Protein AF-A0A957BY02-F1 (afdb_monomer)

Solvent-accessible surface area (backbone atoms only — not comparable to full-atom values): 9767 Å² total; per-residue (Å²): 104,48,71,64,72,38,68,76,85,33,15,34,70,67,39,46,47,50,59,47,59,76,43,37,73,63,95,54,80,87,60,85,78,64,90,61,62,64,43,101,84,69,44,73,73,60,56,90,62,51,68,59,55,50,50,54,48,52,51,52,46,51,54,50,50,50,32,62,75,40,61,92,41,90,90,42,70,83,72,94,40,47,28,40,46,61,30,82,45,76,39,42,69,41,96,94,41,68,45,50,56,79,38,72,48,72,41,75,70,64,52,48,62,80,35,94,78,56,3,55,67,56,50,49,50,58,68,67,53,67,69,75,83,77,46,73,66,58,54,27,59,76,70,71,54,79,85,81,74,81,78,80,84,82,76,80,133

Foldseek 3Di:
DDFDADFPVWAHPQLVCCLQVVQKDDPCPVPDQCPFDLPPVRDGPHDPCVVVVVVVRVVVNVLVVVCVVCVVDPPHDDDPAGDKDAAQDWIGRHVVDTDHHRDIDHDHGGYDLPDPPRHPVVVVVVVVPPPPPCDPVNVCVVVVHDDDDPDPPPDDD

pLDDT: mean 78.94, std 14.86, range [38.44, 96.06]

Mean predicted aligned error: 13.27 Å

Radius of gyration: 25.08 Å; Cα contacts (8 Å, |Δi|>4): 167; chains: 1; bounding box: 52×39×89 Å

Sequence (157 aa):
DVCIIQPYLGPCYACWAAELREGLVDPRADVELDYGMIGADGTLEAEPGLWLDVVRVAAAQADIALSYLLRATDARKPLPGNTIILANNVLEIAEGHHLLPFSAEWVQIERDPHCLVCGDAVRADRLQEKQPELSLDDLMHEAGISLETPEEEEQSS

Secondary structure (DSSP, 8-state):
-EE---BTTB--HHHHHHHHHHH---TTTT----S--B-TTS-B-PPTTHHHHHHHHHHHHHHHHHHHHTTTSTTSPPPSSSEEEE-SS-EEEETTEEEPTT-EEEE-PPPPTT-TTTSHHHHHHHHHS------HHHHHHHTT----PPP------

Structure (mmCIF, N/CA/C/O backbone):
data_AF-A0A957BY02-F1
#
_entry.id   AF-A0A957BY02-F1
#
loop_
_atom_site.group_PDB
_atom_site.id
_atom_site.type_symbol
_atom_site.label_atom_id
_atom_site.label_alt_id
_atom_site.label_comp_id
_atom_site.label_asym_id
_atom_site.label_entity_id
_atom_site.label_seq_id
_atom_site.pdbx_PDB_ins_code
_atom_site.Cartn_x
_atom_site.Cartn_y
_atom_site.Cartn_z
_atom_site.occupancy
_atom_site.B_iso_or_equiv
_atom_site.auth_seq_id
_atom_site.auth_comp_id
_atom_site.auth_asym_id
_atom_site.auth_atom_id
_atom_site.pdbx_PDB_model_num
ATOM 1 N N . ASP A 1 1 ? 4.429 -2.870 -4.708 1.00 87.25 1 ASP A N 1
ATOM 2 C CA . ASP A 1 1 ? 3.159 -2.215 -4.307 1.00 87.25 1 ASP A CA 1
ATOM 3 C C . ASP A 1 1 ? 3.186 -1.904 -2.813 1.00 87.25 1 ASP A C 1
ATOM 5 O O . ASP A 1 1 ? 4.054 -2.397 -2.100 1.00 87.25 1 ASP A O 1
ATOM 9 N N . VAL A 1 2 ? 2.310 -1.010 -2.348 1.00 92.50 2 VAL A N 1
ATOM 10 C CA . VAL A 1 2 ? 2.158 -0.675 -0.922 1.00 92.50 2 VAL A CA 1
ATOM 11 C C . VAL A 1 2 ? 0.677 -0.527 -0.603 1.00 92.50 2 VAL A C 1
ATOM 13 O O . VAL A 1 2 ? -0.021 0.210 -1.294 1.00 92.50 2 VAL A O 1
ATOM 16 N N . CYS A 1 3 ? 0.203 -1.194 0.448 1.00 92.88 3 CYS A N 1
ATOM 17 C CA . CYS A 1 3 ? -1.203 -1.197 0.838 1.00 92.88 3 CYS A CA 1
ATOM 18 C C . CYS A 1 3 ? -1.399 -0.900 2.329 1.00 92.88 3 CYS A C 1
ATOM 20 O O . CYS A 1 3 ? -0.555 -1.209 3.173 1.00 92.88 3 CYS A O 1
ATOM 22 N N . ILE A 1 4 ? -2.539 -0.292 2.653 1.00 93.50 4 ILE A N 1
ATOM 23 C CA . ILE A 1 4 ? -3.024 -0.108 4.018 1.00 93.50 4 ILE A CA 1
ATOM 24 C C . ILE A 1 4 ? -3.972 -1.260 4.333 1.00 93.50 4 ILE A C 1
ATOM 26 O O . ILE A 1 4 ? -5.054 -1.366 3.757 1.00 93.50 4 ILE A O 1
ATOM 30 N N . ILE A 1 5 ? -3.580 -2.096 5.292 1.00 93.00 5 ILE A N 1
ATOM 31 C CA . ILE A 1 5 ? -4.386 -3.221 5.762 1.00 93.00 5 ILE A CA 1
ATOM 32 C C . ILE A 1 5 ? -5.073 -2.840 7.072 1.00 93.00 5 ILE A C 1
ATOM 34 O O . ILE A 1 5 ? -4.427 -2.651 8.102 1.00 93.00 5 ILE A O 1
ATOM 38 N N . GLN A 1 6 ? -6.400 -2.749 7.034 1.00 86.44 6 GLN A N 1
ATOM 39 C CA . GLN A 1 6 ? -7.241 -2.491 8.202 1.00 86.44 6 GLN A CA 1
ATOM 40 C C . GLN A 1 6 ? -8.316 -3.573 8.279 1.00 86.44 6 GLN A C 1
ATOM 42 O O . GLN A 1 6 ? -9.401 -3.387 7.732 1.00 86.44 6 GLN A O 1
ATOM 47 N N . PRO A 1 7 ? -8.055 -4.713 8.939 1.00 80.69 7 PRO A N 1
ATOM 48 C CA . PRO A 1 7 ? -9.044 -5.776 9.039 1.00 80.69 7 PRO A CA 1
ATOM 49 C C . PRO A 1 7 ? -10.390 -5.241 9.550 1.00 80.69 7 PRO A C 1
ATOM 51 O O . PRO A 1 7 ? -10.435 -4.394 10.444 1.00 80.69 7 PRO A O 1
ATOM 54 N N . TYR A 1 8 ? -11.481 -5.734 8.963 1.00 81.69 8 TYR A N 1
ATOM 55 C CA . TYR A 1 8 ? -12.877 -5.351 9.230 1.00 81.69 8 TYR A CA 1
ATOM 56 C C . TYR A 1 8 ? -13.300 -3.951 8.758 1.00 81.69 8 TYR A C 1
ATOM 58 O O . TYR A 1 8 ? -14.431 -3.820 8.292 1.00 81.69 8 TYR A O 1
ATOM 66 N N . LEU A 1 9 ? -12.435 -2.934 8.846 1.00 85.00 9 LEU A N 1
ATOM 67 C CA . LEU A 1 9 ? -12.695 -1.574 8.338 1.00 85.00 9 LEU A CA 1
ATOM 68 C C . LEU A 1 9 ? -12.331 -1.406 6.851 1.00 85.00 9 LEU A C 1
ATOM 70 O O . LEU A 1 9 ? -12.793 -0.470 6.209 1.00 85.00 9 LEU A O 1
ATOM 74 N N . GLY A 1 10 ? -11.526 -2.321 6.317 1.00 88.06 10 GLY A N 1
ATOM 75 C CA . GLY A 1 10 ? -11.059 -2.402 4.939 1.00 88.06 10 GLY A CA 1
ATOM 76 C C . GLY A 1 10 ? -10.560 -3.822 4.623 1.00 88.06 10 GLY A C 1
ATOM 77 O O . GLY A 1 10 ? -10.835 -4.758 5.392 1.00 88.06 10 GLY A O 1
ATOM 78 N N . PRO A 1 11 ? -9.855 -4.026 3.497 1.00 93.06 11 PRO A N 1
ATOM 79 C CA . PRO A 1 11 ? -9.372 -5.345 3.113 1.00 93.06 11 PRO A CA 1
ATOM 80 C C . PRO A 1 11 ? -8.342 -5.861 4.121 1.00 93.06 11 PRO A C 1
ATOM 82 O O . PRO A 1 11 ? -7.510 -5.115 4.647 1.00 93.06 11 PRO A O 1
ATOM 85 N N . CYS A 1 12 ? -8.378 -7.169 4.379 1.00 93.38 12 CYS A N 1
ATOM 86 C CA . CYS A 1 12 ? -7.213 -7.853 4.930 1.00 93.38 12 CYS A CA 1
ATOM 87 C C . CYS A 1 12 ? -6.234 -8.205 3.799 1.00 93.38 12 CYS A C 1
ATOM 89 O O . CYS A 1 12 ? -6.568 -8.071 2.621 1.00 93.38 12 CYS A O 1
ATOM 91 N N . TYR A 1 13 ? -5.049 -8.716 4.147 1.00 91.56 13 TYR A N 1
ATOM 92 C CA . TYR A 1 13 ? -4.082 -9.174 3.145 1.00 91.56 13 TYR A CA 1
ATOM 93 C C . TYR A 1 13 ? -4.678 -10.213 2.180 1.00 91.56 13 TYR A C 1
ATOM 95 O O . TYR A 1 13 ? -4.366 -10.177 1.000 1.00 91.56 13 TYR A O 1
ATOM 103 N N . ALA A 1 14 ? -5.566 -11.100 2.646 1.00 91.31 14 ALA A N 1
ATOM 104 C CA . ALA A 1 14 ? -6.193 -12.098 1.780 1.00 91.31 14 ALA A CA 1
ATOM 105 C C . ALA A 1 14 ? -7.167 -11.477 0.763 1.00 91.31 14 ALA A C 1
ATOM 107 O O . ALA A 1 14 ? -7.124 -11.860 -0.399 1.00 91.31 14 ALA A O 1
ATOM 108 N N . CYS A 1 15 ? -7.989 -10.495 1.161 1.00 91.88 15 CYS A N 1
ATOM 109 C CA . CYS A 1 15 ? -8.844 -9.762 0.213 1.00 91.88 15 CYS A CA 1
ATOM 110 C C . CYS A 1 15 ? -7.992 -9.021 -0.819 1.00 91.88 15 CYS A C 1
ATOM 112 O O . CYS A 1 15 ? -8.256 -9.083 -2.010 1.00 91.88 15 CYS A O 1
ATOM 114 N N . TRP A 1 16 ? -6.937 -8.356 -0.342 1.00 91.81 16 TRP A N 1
ATOM 115 C CA . TRP A 1 16 ? -6.001 -7.639 -1.194 1.00 91.81 16 TRP A CA 1
ATOM 116 C C . TRP A 1 16 ? -5.301 -8.557 -2.200 1.00 91.81 16 TRP A C 1
ATOM 118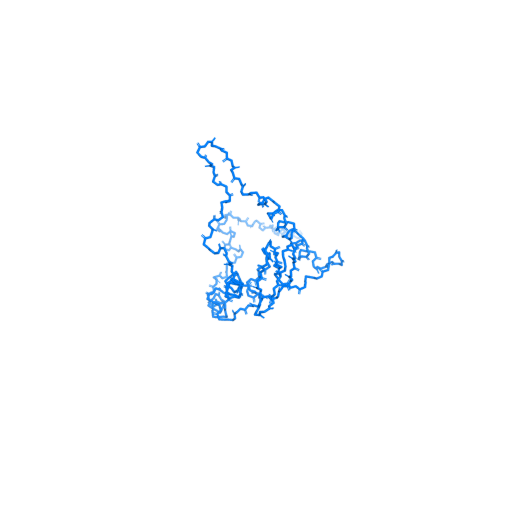 O O . TRP A 1 16 ? -5.230 -8.246 -3.386 1.00 91.81 16 TRP A O 1
ATOM 128 N N . ALA A 1 17 ? -4.817 -9.706 -1.731 1.00 87.75 17 ALA A N 1
ATOM 129 C CA . ALA A 1 17 ? -4.116 -10.669 -2.561 1.00 87.75 17 ALA A CA 1
ATOM 130 C C . ALA A 1 17 ? -5.051 -11.339 -3.569 1.00 87.75 17 ALA A C 1
ATOM 132 O O . ALA A 1 17 ? -4.598 -11.605 -4.672 1.00 87.75 17 ALA A O 1
ATOM 133 N N . ALA A 1 18 ? -6.310 -11.612 -3.215 1.00 86.69 18 ALA A N 1
ATOM 134 C CA . ALA A 1 18 ? -7.288 -12.161 -4.152 1.00 86.69 18 ALA A CA 1
ATOM 135 C C . ALA A 1 18 ? -7.544 -11.181 -5.305 1.00 86.69 18 ALA A C 1
ATOM 137 O O . ALA A 1 18 ? -7.318 -11.534 -6.455 1.00 86.69 18 ALA A O 1
ATOM 138 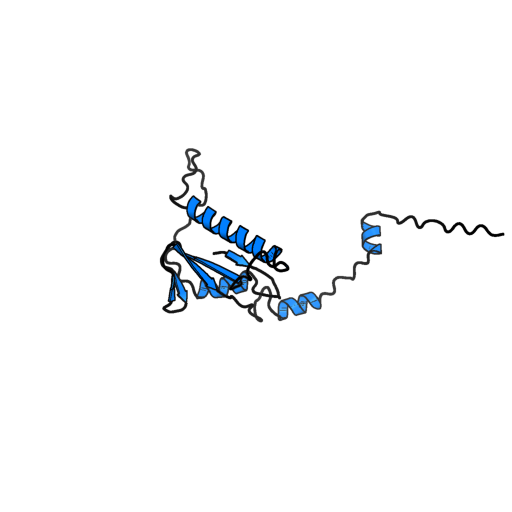N N . GLU A 1 19 ? -7.875 -9.925 -4.990 1.00 84.50 19 GLU A N 1
ATOM 139 C CA . GLU A 1 19 ? -8.173 -8.903 -6.001 1.00 84.50 19 GLU A CA 1
ATOM 140 C C . GLU A 1 19 ? -6.983 -8.663 -6.944 1.00 84.50 19 GLU A C 1
ATOM 142 O O . GLU A 1 19 ? -7.126 -8.638 -8.165 1.00 84.50 19 GLU A O 1
ATOM 147 N N . LEU A 1 20 ? -5.775 -8.526 -6.384 1.00 78.38 20 LEU A N 1
ATOM 148 C CA . LEU A 1 20 ? -4.596 -8.239 -7.191 1.00 78.38 20 LEU A CA 1
ATOM 149 C C . LEU A 1 20 ? -3.998 -9.475 -7.862 1.00 78.38 20 LEU A C 1
ATOM 151 O O . LEU A 1 20 ? -3.563 -9.356 -8.992 1.00 78.38 20 LEU A O 1
ATOM 155 N N . ARG A 1 21 ? -3.953 -10.661 -7.247 1.00 68.38 21 ARG A N 1
ATOM 156 C CA . ARG A 1 21 ? -3.357 -11.843 -7.910 1.00 68.38 21 ARG A CA 1
ATOM 157 C C . ARG A 1 21 ? -4.270 -12.460 -8.961 1.00 68.38 21 ARG A C 1
ATOM 159 O O . ARG A 1 21 ? -3.760 -13.100 -9.873 1.00 68.38 21 ARG A O 1
ATOM 166 N N . GLU A 1 22 ? -5.584 -12.294 -8.839 1.00 64.25 22 GLU A N 1
ATOM 167 C CA . GLU A 1 22 ? -6.522 -12.724 -9.881 1.00 64.25 22 GLU A CA 1
ATOM 168 C C . GLU A 1 22 ? -6.572 -11.718 -11.044 1.00 64.25 22 GLU A C 1
ATOM 170 O O . GLU A 1 22 ? -6.789 -12.127 -12.184 1.00 64.25 22 GLU A O 1
ATOM 175 N N . GLY A 1 23 ? -6.314 -10.427 -10.783 1.00 55.56 23 GLY A N 1
ATOM 176 C CA . GLY A 1 23 ? -6.298 -9.364 -11.797 1.00 55.56 23 GLY A CA 1
ATOM 177 C C . GLY A 1 23 ? -4.935 -9.066 -12.442 1.00 55.56 23 GLY A C 1
ATOM 178 O O . GLY A 1 23 ? -4.895 -8.579 -13.570 1.00 55.56 23 GLY A O 1
ATOM 179 N N . LEU A 1 24 ? -3.817 -9.351 -11.765 1.00 60.56 24 LEU A N 1
ATOM 180 C CA . LEU A 1 24 ? -2.458 -9.081 -12.246 1.00 60.56 24 LEU A CA 1
ATOM 181 C C . LEU A 1 24 ? -1.851 -10.319 -12.902 1.00 60.56 24 LEU A C 1
ATOM 183 O O . LEU A 1 24 ? -1.491 -11.286 -12.229 1.00 60.56 24 LEU A O 1
ATOM 187 N N . VAL A 1 25 ? -1.622 -10.253 -14.211 1.00 57.97 25 VAL A N 1
ATOM 188 C CA . VAL A 1 25 ? -0.746 -11.216 -14.884 1.00 57.97 25 VAL A CA 1
ATOM 189 C C . VAL A 1 25 ? 0.700 -10.772 -14.672 1.00 57.97 25 VAL A C 1
ATOM 191 O O . VAL A 1 25 ? 1.165 -9.843 -15.333 1.00 57.97 25 VAL A O 1
ATOM 194 N N . ASP A 1 26 ? 1.421 -11.420 -13.752 1.00 59.62 26 ASP A N 1
ATOM 195 C CA . ASP A 1 26 ? 2.872 -11.242 -13.634 1.00 59.62 26 ASP A CA 1
ATOM 196 C C . ASP A 1 26 ? 3.593 -12.125 -14.672 1.00 59.62 26 ASP A C 1
ATOM 198 O O . ASP A 1 26 ? 3.609 -13.353 -14.533 1.00 59.62 26 ASP A O 1
ATOM 202 N N . PRO A 1 27 ? 4.228 -11.545 -15.709 1.00 55.84 27 PRO A N 1
ATOM 203 C CA . PRO A 1 27 ? 4.970 -12.308 -16.710 1.00 55.84 27 PRO A CA 1
ATOM 204 C C . PRO A 1 27 ? 6.235 -12.992 -16.157 1.00 55.84 27 PRO A C 1
ATOM 206 O O . PRO A 1 27 ? 6.904 -13.706 -16.904 1.00 55.84 27 PRO A O 1
ATOM 209 N N . ARG A 1 28 ? 6.598 -12.768 -14.885 1.00 57.84 28 ARG A N 1
ATOM 210 C CA . ARG A 1 28 ? 7.761 -13.361 -14.207 1.00 57.84 28 ARG A CA 1
ATOM 211 C C . ARG A 1 28 ? 7.389 -14.264 -13.030 1.00 57.84 28 ARG A C 1
ATOM 213 O O . ARG A 1 28 ? 8.263 -14.542 -12.218 1.00 57.84 28 ARG A O 1
ATOM 220 N N . ALA A 1 29 ? 6.150 -14.755 -12.944 1.00 57.91 29 ALA A N 1
ATOM 221 C CA . ALA A 1 29 ? 5.711 -15.625 -11.843 1.00 57.91 29 ALA A CA 1
ATOM 222 C C . ALA A 1 29 ? 6.622 -16.855 -11.596 1.00 57.91 29 ALA A C 1
ATOM 224 O O . ALA A 1 29 ? 6.673 -17.355 -10.476 1.00 57.91 29 ALA A O 1
ATOM 225 N N . ASP A 1 30 ? 7.377 -17.294 -12.612 1.00 54.84 30 ASP A N 1
ATOM 226 C CA . ASP A 1 30 ? 8.321 -18.419 -12.539 1.00 54.84 30 ASP A CA 1
ATOM 227 C C . ASP A 1 30 ? 9.784 -18.019 -12.234 1.00 54.84 30 ASP A C 1
ATOM 229 O O . ASP A 1 30 ? 10.665 -18.879 -12.202 1.00 54.84 30 ASP A O 1
ATOM 233 N N . VAL A 1 31 ? 10.085 -16.729 -12.038 1.00 59.47 31 VAL A N 1
ATOM 234 C CA . VAL A 1 31 ? 11.443 -16.245 -11.736 1.00 59.47 31 VAL A CA 1
ATOM 235 C C . VAL A 1 31 ? 11.576 -16.024 -10.233 1.00 59.47 31 VAL A C 1
ATOM 237 O O . VAL A 1 31 ? 11.047 -15.060 -9.682 1.00 59.47 31 VAL A O 1
ATOM 240 N N . GLU A 1 32 ? 12.305 -16.914 -9.563 1.00 56.84 32 GLU A N 1
ATOM 241 C CA . GLU A 1 32 ? 12.660 -16.761 -8.153 1.00 56.84 32 GLU A CA 1
ATOM 242 C C . GLU A 1 32 ? 13.597 -15.553 -7.995 1.00 56.84 32 GLU A C 1
ATOM 244 O O . GLU A 1 32 ? 14.711 -15.537 -8.518 1.00 56.84 32 GLU A O 1
ATOM 249 N N . LEU A 1 33 ? 13.115 -14.498 -7.334 1.00 56.38 33 LEU A N 1
ATOM 250 C CA . LEU A 1 33 ? 13.906 -13.298 -7.073 1.00 56.38 33 LEU A CA 1
ATOM 251 C C . LEU A 1 33 ? 14.900 -13.582 -5.943 1.00 56.38 33 LEU A C 1
ATOM 253 O O . LEU A 1 33 ? 14.502 -13.918 -4.826 1.00 56.38 33 LEU A O 1
ATOM 257 N N . ASP A 1 34 ? 16.190 -13.418 -6.230 1.00 57.28 34 ASP A N 1
ATOM 258 C CA . ASP A 1 34 ? 17.250 -13.574 -5.240 1.00 57.28 34 ASP A CA 1
ATOM 259 C C . ASP A 1 34 ? 17.375 -12.305 -4.379 1.00 57.28 34 ASP A C 1
ATOM 261 O O . ASP A 1 34 ? 17.944 -11.286 -4.778 1.00 57.28 34 ASP A O 1
ATOM 265 N N . TYR A 1 35 ? 16.793 -12.358 -3.180 1.00 57.00 35 TYR A N 1
ATOM 266 C CA . TYR A 1 35 ? 16.797 -11.255 -2.215 1.00 57.00 35 TYR A CA 1
ATOM 267 C C . TYR A 1 35 ? 18.049 -11.209 -1.324 1.00 57.00 35 TYR A C 1
ATOM 269 O O . TYR A 1 35 ? 18.109 -10.372 -0.419 1.00 57.00 35 TYR A O 1
ATOM 277 N N . GLY A 1 36 ? 19.045 -12.072 -1.549 1.00 58.78 36 GLY A N 1
ATOM 278 C CA . GLY A 1 36 ? 20.286 -12.050 -0.776 1.00 58.78 36 GLY A CA 1
ATOM 279 C C . GLY A 1 36 ? 20.851 -13.419 -0.428 1.00 58.78 36 GLY A C 1
ATOM 280 O O . GLY A 1 36 ? 21.264 -13.635 0.714 1.00 58.78 36 GLY A O 1
ATOM 281 N N . MET A 1 37 ? 20.906 -14.343 -1.381 1.00 54.72 37 MET A N 1
ATOM 282 C CA . MET A 1 37 ? 21.766 -15.506 -1.242 1.00 54.72 37 MET A CA 1
ATOM 283 C C . MET A 1 37 ? 23.215 -15.027 -1.209 1.00 54.72 37 MET A C 1
ATOM 285 O O . MET A 1 37 ? 23.726 -14.385 -2.124 1.00 54.72 37 MET A O 1
ATOM 289 N N . ILE A 1 38 ? 23.886 -15.324 -0.100 1.00 60.22 38 ILE A N 1
ATOM 290 C CA . ILE A 1 38 ? 25.333 -15.195 -0.014 1.00 60.22 38 ILE A CA 1
ATOM 291 C C . ILE A 1 38 ? 25.901 -16.248 -0.967 1.00 60.22 38 ILE A C 1
ATOM 293 O O . ILE A 1 38 ? 25.701 -17.447 -0.752 1.00 60.22 38 ILE A O 1
ATOM 297 N N . GLY A 1 39 ? 26.583 -15.799 -2.020 1.00 65.25 39 GLY A N 1
ATOM 298 C CA . GLY A 1 39 ? 27.272 -16.676 -2.955 1.00 65.25 39 GLY A CA 1
ATOM 299 C C . GLY A 1 39 ? 28.274 -17.580 -2.231 1.00 65.25 39 GLY A C 1
ATOM 300 O O . GLY A 1 39 ? 28.678 -17.325 -1.094 1.00 65.25 39 GLY A O 1
ATOM 301 N N . ALA A 1 40 ? 28.722 -18.653 -2.885 1.00 69.19 40 ALA A N 1
ATOM 302 C CA . ALA A 1 40 ? 29.708 -19.576 -2.306 1.00 69.19 40 ALA A CA 1
ATOM 303 C C . ALA A 1 40 ? 31.040 -18.892 -1.909 1.00 69.19 40 ALA A C 1
ATOM 305 O O . ALA A 1 40 ? 31.834 -19.462 -1.162 1.00 69.19 40 ALA A O 1
ATOM 306 N N . ASP A 1 41 ? 31.278 -17.677 -2.402 1.00 74.06 41 ASP A N 1
ATOM 307 C CA . ASP A 1 41 ? 32.419 -16.811 -2.115 1.00 74.06 41 ASP A CA 1
ATOM 308 C C . ASP A 1 41 ? 32.166 -15.782 -0.993 1.00 74.06 41 ASP A C 1
ATOM 310 O O . ASP A 1 41 ? 33.058 -15.003 -0.656 1.00 74.06 41 ASP A O 1
ATOM 314 N N . GLY A 1 42 ? 30.978 -15.783 -0.384 1.00 63.34 42 GLY A N 1
ATOM 315 C CA . GLY A 1 42 ? 30.612 -14.846 0.673 1.00 63.34 42 GLY A CA 1
ATOM 316 C C . GLY A 1 42 ? 30.089 -13.497 0.172 1.00 63.34 42 GLY A C 1
ATOM 317 O O . GLY A 1 42 ? 29.866 -12.606 0.994 1.00 63.34 42 GLY A O 1
ATOM 318 N N . THR A 1 43 ? 29.912 -13.313 -1.140 1.00 60.62 43 THR A N 1
ATOM 319 C CA . THR A 1 43 ? 29.453 -12.042 -1.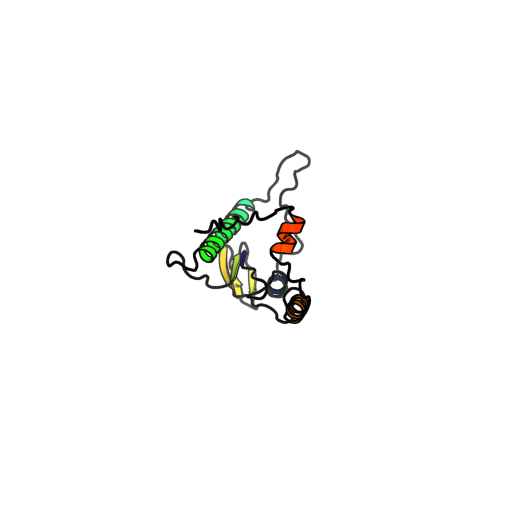711 1.00 60.62 43 THR A CA 1
ATOM 320 C C . THR A 1 43 ? 27.931 -12.000 -1.845 1.00 60.62 43 THR A C 1
ATOM 322 O O . THR A 1 43 ? 27.271 -13.007 -2.091 1.00 60.62 43 THR A O 1
ATOM 325 N N . LEU A 1 44 ? 27.359 -10.815 -1.619 1.00 58.41 44 LEU A N 1
ATOM 326 C CA . LEU A 1 44 ? 25.960 -10.522 -1.923 1.00 58.41 44 LEU A CA 1
ATOM 327 C C . LEU A 1 44 ? 25.881 -10.119 -3.398 1.00 58.41 44 LEU A C 1
ATOM 329 O O . LEU A 1 44 ? 26.137 -8.960 -3.731 1.00 58.41 44 LEU A O 1
ATOM 333 N N . GLU A 1 45 ? 25.535 -11.055 -4.277 1.00 58.38 45 GLU A N 1
ATOM 334 C CA . GLU A 1 45 ? 25.161 -10.736 -5.658 1.00 58.38 45 GLU A CA 1
ATOM 335 C C . GLU A 1 45 ? 23.691 -10.299 -5.686 1.00 58.38 45 GLU A C 1
ATOM 337 O O . GLU A 1 45 ? 22.794 -11.057 -6.032 1.00 58.38 45 GLU A O 1
ATOM 342 N N . ALA A 1 46 ? 23.413 -9.065 -5.260 1.00 60.75 46 ALA A N 1
ATOM 343 C CA . ALA A 1 46 ? 22.078 -8.501 -5.437 1.00 60.75 46 ALA A CA 1
ATOM 344 C C . ALA A 1 46 ? 21.818 -8.236 -6.930 1.00 60.75 46 ALA A C 1
ATOM 346 O O . ALA A 1 46 ? 22.647 -7.613 -7.600 1.00 60.75 46 ALA A O 1
ATOM 347 N N . GLU A 1 47 ? 20.647 -8.643 -7.426 1.00 63.12 47 GLU A N 1
ATOM 348 C CA . GLU A 1 47 ? 20.192 -8.342 -8.788 1.00 63.12 47 GLU A CA 1
ATOM 349 C C . GLU A 1 47 ? 20.327 -6.832 -9.101 1.00 63.12 47 GLU A C 1
ATOM 351 O O . GLU A 1 47 ? 19.871 -5.985 -8.313 1.00 63.12 47 GLU A O 1
ATOM 356 N N . PRO A 1 48 ? 20.956 -6.442 -10.231 1.00 64.75 48 PRO A N 1
ATOM 357 C CA . PRO A 1 48 ? 21.144 -5.040 -10.586 1.00 64.75 48 PRO A CA 1
ATOM 358 C C . PRO A 1 48 ? 19.818 -4.268 -10.609 1.00 64.75 48 PRO A C 1
ATOM 360 O O . PRO A 1 48 ? 18.908 -4.575 -11.372 1.00 64.75 48 PRO A O 1
ATOM 363 N N . GLY A 1 49 ? 19.721 -3.219 -9.788 1.00 70.44 49 GLY A N 1
ATOM 364 C CA . GLY A 1 49 ? 18.527 -2.369 -9.693 1.00 70.44 49 GLY A CA 1
ATOM 365 C C . GLY A 1 49 ? 17.581 -2.708 -8.538 1.00 70.44 49 GLY A C 1
ATOM 366 O O . GLY A 1 49 ? 16.774 -1.850 -8.180 1.00 70.44 49 GLY A O 1
ATOM 367 N N . LEU A 1 50 ? 17.752 -3.854 -7.864 1.00 75.44 50 LEU A N 1
ATOM 368 C CA . LEU A 1 50 ? 16.933 -4.246 -6.708 1.00 75.44 50 LEU A CA 1
ATOM 369 C C . LEU A 1 50 ? 16.926 -3.171 -5.610 1.00 75.44 50 LEU A C 1
ATOM 371 O O . LEU A 1 50 ? 15.881 -2.844 -5.054 1.00 75.44 50 LEU A O 1
ATOM 375 N N . TRP A 1 51 ? 18.081 -2.556 -5.336 1.00 81.00 51 TRP A N 1
ATOM 376 C CA . TRP A 1 51 ? 18.184 -1.458 -4.369 1.00 81.00 51 TRP A CA 1
ATOM 377 C C . TRP A 1 51 ? 17.275 -0.269 -4.713 1.00 81.00 51 TRP A C 1
ATOM 379 O O . TRP A 1 51 ? 16.649 0.307 -3.823 1.00 81.00 51 TRP A O 1
ATOM 389 N N . LEU A 1 52 ? 17.184 0.106 -5.993 1.00 84.38 52 LEU A N 1
ATOM 390 C CA . LEU A 1 52 ? 16.356 1.237 -6.422 1.00 84.38 52 LEU A CA 1
ATOM 391 C C . LEU A 1 52 ? 14.872 0.925 -6.224 1.00 84.38 52 LEU A C 1
ATOM 393 O O . LEU A 1 52 ? 14.126 1.775 -5.732 1.00 84.38 52 LEU A O 1
ATOM 397 N N . ASP A 1 53 ? 14.471 -0.304 -6.538 1.00 84.50 53 ASP A N 1
ATOM 398 C CA . ASP A 1 53 ? 13.105 -0.781 -6.348 1.00 84.50 53 ASP A CA 1
ATOM 399 C C . ASP A 1 53 ? 12.728 -0.812 -4.861 1.00 84.50 53 ASP A C 1
ATOM 401 O O . ASP A 1 53 ? 11.679 -0.288 -4.474 1.00 84.50 53 ASP A O 1
ATOM 405 N N . VAL A 1 54 ? 13.618 -1.330 -4.008 1.00 86.44 54 VAL A N 1
ATOM 406 C CA . VAL A 1 54 ? 13.437 -1.362 -2.548 1.00 86.44 54 VAL A CA 1
ATOM 407 C C . VAL A 1 54 ? 13.300 0.047 -1.977 1.00 86.44 54 VAL A C 1
ATOM 409 O O . VAL A 1 54 ? 12.363 0.313 -1.225 1.00 86.44 54 VAL A O 1
ATOM 412 N N . VAL A 1 55 ? 14.185 0.977 -2.351 1.00 90.62 55 VAL A N 1
ATOM 413 C CA . VAL A 1 55 ? 14.121 2.367 -1.869 1.00 90.62 55 VAL A CA 1
ATOM 414 C C . VAL A 1 55 ? 12.825 3.043 -2.311 1.00 90.62 55 VAL A C 1
ATOM 416 O O . VAL A 1 55 ? 12.216 3.768 -1.524 1.00 90.62 55 VAL A O 1
ATOM 419 N N . ARG A 1 56 ? 12.362 2.790 -3.540 1.00 91.38 56 ARG A N 1
ATOM 420 C CA . ARG A 1 56 ? 11.104 3.342 -4.058 1.00 91.38 56 ARG A CA 1
ATOM 421 C C . ARG A 1 56 ? 9.896 2.841 -3.261 1.00 91.38 56 ARG A C 1
ATOM 423 O O . ARG A 1 56 ? 9.043 3.646 -2.888 1.00 91.38 56 ARG A O 1
ATOM 430 N N . VAL A 1 57 ? 9.842 1.543 -2.956 1.00 92.25 57 VAL A N 1
ATOM 431 C CA . VAL A 1 57 ? 8.789 0.953 -2.110 1.00 92.25 57 VAL A CA 1
ATOM 432 C C . VAL A 1 57 ? 8.865 1.503 -0.685 1.00 92.25 57 VAL A C 1
ATOM 434 O O . VAL A 1 57 ? 7.849 1.952 -0.156 1.00 92.25 57 VAL A O 1
ATOM 437 N N . ALA A 1 58 ? 10.056 1.546 -0.085 1.00 94.31 58 ALA A N 1
ATOM 438 C CA . ALA A 1 58 ? 10.257 2.038 1.277 1.00 94.31 58 ALA A CA 1
ATOM 439 C C . ALA A 1 58 ? 9.863 3.517 1.428 1.00 94.31 58 ALA A C 1
ATOM 441 O O . ALA A 1 58 ? 9.214 3.898 2.404 1.00 94.31 58 ALA A O 1
ATOM 442 N N . ALA A 1 59 ? 10.199 4.354 0.444 1.00 95.38 59 ALA A N 1
ATOM 443 C CA . ALA A 1 59 ? 9.798 5.757 0.424 1.00 95.38 59 ALA A CA 1
ATOM 444 C C . ALA A 1 59 ? 8.270 5.911 0.348 1.00 95.38 59 ALA A C 1
ATOM 446 O O . ALA A 1 59 ? 7.697 6.702 1.099 1.00 95.38 59 ALA A O 1
ATOM 447 N N . ALA A 1 60 ? 7.601 5.125 -0.504 1.00 95.19 60 ALA A N 1
ATOM 448 C CA . ALA A 1 60 ? 6.142 5.117 -0.587 1.00 95.19 60 ALA A CA 1
ATOM 449 C C . ALA A 1 60 ? 5.497 4.638 0.726 1.00 95.19 60 ALA A C 1
ATOM 451 O O . ALA A 1 60 ? 4.560 5.268 1.210 1.00 95.19 60 ALA A O 1
ATOM 452 N N . GLN A 1 61 ? 6.032 3.583 1.351 1.00 96.06 61 GLN A N 1
ATOM 453 C CA . GLN A 1 61 ? 5.586 3.110 2.667 1.00 96.06 61 GLN A CA 1
ATOM 454 C C . GLN A 1 61 ? 5.687 4.200 3.734 1.00 96.06 61 GLN A C 1
ATOM 456 O O . GLN A 1 61 ? 4.726 4.426 4.469 1.00 96.06 61 GLN A O 1
ATOM 461 N N . ALA A 1 62 ? 6.821 4.899 3.801 1.00 96.06 62 ALA A N 1
ATOM 462 C CA . ALA A 1 62 ? 7.025 5.976 4.762 1.00 96.06 62 ALA A CA 1
ATOM 463 C C . ALA A 1 62 ? 6.039 7.135 4.544 1.00 96.06 62 ALA A C 1
ATOM 465 O O . ALA A 1 62 ? 5.449 7.628 5.506 1.00 96.06 62 ALA A O 1
ATOM 466 N N . ASP A 1 63 ? 5.816 7.554 3.295 1.00 94.19 63 ASP A N 1
ATOM 467 C CA . ASP A 1 63 ? 4.898 8.655 2.988 1.00 94.19 63 ASP A CA 1
ATOM 468 C C . ASP A 1 63 ? 3.431 8.300 3.284 1.00 94.19 63 ASP A C 1
ATOM 470 O O . ASP A 1 63 ? 2.692 9.108 3.857 1.00 94.19 63 ASP A O 1
ATOM 474 N N . ILE A 1 64 ? 3.030 7.062 2.984 1.00 94.88 64 ILE A N 1
ATOM 475 C CA . ILE A 1 64 ? 1.705 6.524 3.313 1.00 94.88 64 ILE A CA 1
ATOM 476 C C . ILE A 1 64 ? 1.511 6.451 4.824 1.00 94.88 64 ILE A C 1
ATOM 478 O O . ILE A 1 64 ? 0.496 6.927 5.333 1.00 94.88 64 ILE A O 1
ATOM 482 N N . ALA A 1 65 ? 2.489 5.907 5.551 1.00 94.19 65 ALA A N 1
ATOM 483 C CA . ALA A 1 65 ? 2.437 5.817 7.004 1.00 94.19 65 ALA A CA 1
ATOM 484 C C . ALA A 1 65 ? 2.316 7.206 7.643 1.00 94.19 65 ALA A C 1
ATOM 486 O O . ALA A 1 65 ? 1.455 7.420 8.495 1.00 94.19 65 ALA A O 1
ATOM 487 N N . LEU A 1 66 ? 3.118 8.177 7.193 1.00 94.25 66 LEU A N 1
ATOM 488 C CA . LEU A 1 66 ? 3.043 9.557 7.672 1.00 94.25 66 LEU A CA 1
ATOM 489 C C . LEU A 1 66 ? 1.684 10.195 7.369 1.00 94.25 66 LEU A C 1
ATOM 491 O O . LEU A 1 66 ? 1.097 10.816 8.253 1.00 94.25 66 LEU A O 1
ATOM 495 N N . SER A 1 67 ? 1.164 10.025 6.153 1.00 93.06 67 SER A N 1
ATOM 496 C CA . SER A 1 67 ? -0.146 10.560 5.759 1.00 93.06 67 SER A CA 1
ATOM 497 C C . SER A 1 67 ? -1.278 9.945 6.579 1.00 93.06 67 SER A C 1
ATOM 499 O O . SER A 1 67 ? -2.174 10.652 7.034 1.00 93.06 67 SER A O 1
ATOM 501 N N . TYR A 1 68 ? -1.206 8.642 6.848 1.00 90.44 68 TYR A N 1
ATOM 502 C CA . TYR A 1 68 ? -2.178 7.949 7.680 1.00 90.44 68 TYR A CA 1
ATOM 503 C C . TYR A 1 68 ? -2.102 8.378 9.155 1.00 90.44 68 TYR A C 1
ATOM 505 O O . TYR A 1 68 ? -3.142 8.595 9.781 1.00 90.44 68 TYR A O 1
ATOM 513 N N . LEU A 1 69 ? -0.902 8.525 9.724 1.00 91.88 69 LEU A N 1
ATOM 514 C CA . LEU A 1 69 ? -0.707 8.958 11.11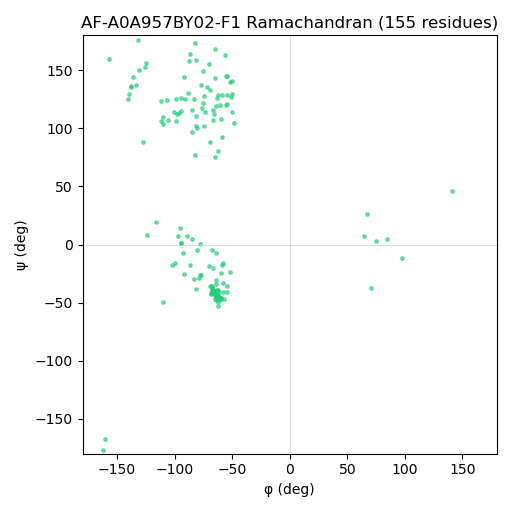5 1.00 91.88 69 LEU A CA 1
ATOM 515 C C . LEU A 1 69 ? -1.134 10.414 11.336 1.00 91.88 69 LEU A C 1
ATOM 517 O O . LEU A 1 69 ? -1.710 10.736 12.371 1.00 91.88 69 LEU A O 1
ATOM 521 N N . LEU A 1 70 ? -0.902 11.281 10.349 1.00 93.38 70 LEU A N 1
ATOM 522 C CA . LEU A 1 70 ? -1.209 12.711 10.412 1.00 93.38 70 LEU A CA 1
ATOM 523 C C . LEU A 1 70 ? -2.573 13.070 9.804 1.00 93.38 70 LEU A C 1
ATOM 525 O O . LEU A 1 70 ? -2.852 14.249 9.599 1.00 93.38 70 LEU A O 1
ATOM 529 N N . ARG A 1 71 ? -3.447 12.086 9.553 1.00 88.31 71 ARG A N 1
ATOM 530 C CA . ARG A 1 71 ? -4.753 12.269 8.884 1.00 88.31 71 ARG A CA 1
ATOM 531 C C . ARG A 1 71 ? -5.722 13.234 9.578 1.00 88.31 71 ARG A C 1
ATOM 533 O O . ARG A 1 71 ? -6.688 13.666 8.966 1.00 88.31 71 ARG A O 1
ATOM 540 N N . ALA A 1 72 ? -5.493 13.535 10.856 1.00 87.19 72 ALA A N 1
ATOM 541 C CA . ALA A 1 72 ? -6.270 14.506 11.629 1.00 87.19 72 ALA A CA 1
ATOM 542 C C . ALA A 1 72 ? -5.715 15.942 11.527 1.00 87.19 72 ALA A C 1
ATOM 544 O O . ALA A 1 72 ? -6.153 16.825 12.259 1.00 87.19 72 ALA A O 1
ATOM 545 N N . THR A 1 73 ? -4.719 16.169 10.668 1.00 90.94 73 THR A N 1
ATOM 546 C CA . THR A 1 73 ? -4.054 17.462 10.475 1.00 90.94 73 THR A CA 1
ATOM 547 C C . THR A 1 73 ? -4.116 17.878 9.008 1.00 90.94 73 THR A C 1
ATOM 549 O O . THR A 1 73 ? -4.144 17.026 8.123 1.00 90.94 73 THR A O 1
ATOM 552 N N . ASP A 1 74 ? -4.023 19.179 8.739 1.00 89.25 74 ASP A N 1
ATOM 553 C CA . ASP A 1 74 ? -3.964 19.708 7.366 1.00 89.25 74 ASP A CA 1
ATOM 554 C C . ASP A 1 74 ? -2.572 19.551 6.717 1.00 89.25 74 ASP A C 1
ATOM 556 O O . ASP A 1 74 ? -2.352 19.962 5.578 1.00 89.25 74 ASP A O 1
ATOM 560 N N . ALA A 1 75 ? -1.600 18.966 7.432 1.00 89.50 75 ALA A N 1
ATOM 561 C CA . ALA A 1 75 ? -0.218 18.835 6.966 1.00 89.50 75 ALA A CA 1
ATOM 562 C C . ALA A 1 75 ? -0.058 17.835 5.807 1.00 89.50 75 ALA A C 1
ATOM 564 O O . ALA A 1 75 ? 0.960 17.850 5.111 1.00 89.50 75 ALA A O 1
ATOM 565 N N . ARG A 1 76 ? -1.034 16.942 5.603 1.00 88.25 76 ARG A N 1
ATOM 566 C CA . ARG A 1 76 ? -1.008 15.892 4.579 1.00 88.25 76 ARG A CA 1
ATOM 567 C C . ARG A 1 76 ? -2.360 15.802 3.883 1.00 88.25 76 ARG A C 1
ATOM 569 O O . ARG A 1 76 ? -3.405 15.971 4.500 1.00 88.25 76 ARG A O 1
ATOM 576 N N . LYS A 1 77 ? -2.334 15.518 2.581 1.00 86.06 77 LYS A N 1
ATOM 577 C CA . LYS A 1 77 ? -3.556 15.263 1.813 1.00 86.06 77 LYS A CA 1
ATOM 578 C C . LYS A 1 77 ? -4.092 13.863 2.140 1.00 86.06 77 LYS A C 1
ATOM 580 O O . LYS A 1 77 ? -3.283 12.967 2.388 1.00 86.06 77 LYS A O 1
ATOM 585 N N . PRO A 1 78 ? -5.419 13.652 2.090 1.00 88.00 78 PRO A N 1
ATOM 586 C CA . PRO A 1 78 ? -5.988 12.313 2.122 1.00 88.00 78 PRO A CA 1
ATOM 587 C C . PRO A 1 78 ? -5.405 11.443 1.007 1.00 88.00 78 PRO A C 1
ATOM 589 O O . PRO A 1 78 ? -5.128 11.928 -0.094 1.00 88.00 78 PRO A O 1
ATOM 592 N N . LEU A 1 79 ? -5.228 10.159 1.303 1.00 91.94 79 LEU A N 1
ATOM 593 C CA . LEU A 1 79 ? -4.755 9.191 0.322 1.00 91.94 79 LEU A CA 1
ATOM 594 C C . LEU A 1 79 ? -5.872 8.909 -0.704 1.00 91.94 79 LEU A C 1
ATOM 596 O O . LEU A 1 79 ? -7.018 8.735 -0.287 1.00 91.94 79 LEU A O 1
ATOM 600 N N . PRO A 1 80 ? -5.577 8.862 -2.020 1.00 92.81 80 PRO A N 1
ATOM 601 C CA . PRO A 1 80 ? -6.593 8.625 -3.056 1.00 92.81 80 PRO A CA 1
ATOM 602 C C . PRO A 1 80 ? -7.223 7.227 -3.025 1.00 92.81 80 PRO A C 1
ATOM 604 O O . PRO A 1 80 ? -8.299 7.029 -3.578 1.00 92.81 80 PRO A O 1
ATOM 607 N N . GLY A 1 81 ? -6.545 6.268 -2.399 1.00 92.81 81 GLY A N 1
ATOM 608 C CA . GLY A 1 81 ? -6.998 4.897 -2.214 1.00 92.81 81 GLY A CA 1
ATOM 609 C C . GLY A 1 81 ? -6.190 4.221 -1.113 1.00 92.81 81 GLY A C 1
ATOM 610 O O . GLY A 1 81 ? -5.325 4.840 -0.484 1.00 92.81 81 GLY A O 1
ATOM 611 N N . ASN A 1 82 ? -6.459 2.943 -0.875 1.00 93.31 82 ASN A N 1
ATOM 612 C CA . ASN A 1 82 ? -5.753 2.161 0.139 1.00 93.31 82 ASN A CA 1
ATOM 613 C C . ASN A 1 82 ? -4.533 1.398 -0.395 1.00 93.31 82 ASN A C 1
ATOM 615 O O . ASN A 1 82 ? -3.792 0.840 0.411 1.00 93.31 82 ASN A O 1
ATOM 619 N N . THR A 1 83 ? -4.307 1.377 -1.710 1.00 93.56 83 THR A N 1
ATOM 620 C CA . THR A 1 83 ? -3.180 0.675 -2.332 1.00 93.56 83 THR A CA 1
ATOM 621 C C . THR A 1 83 ? -2.555 1.523 -3.434 1.00 93.56 83 THR A C 1
ATOM 623 O O . THR A 1 83 ? -3.262 2.080 -4.269 1.00 93.56 83 THR A O 1
ATOM 626 N N . ILE A 1 84 ? -1.224 1.594 -3.466 1.00 94.31 84 ILE A N 1
ATOM 627 C CA . ILE A 1 84 ? -0.464 2.145 -4.589 1.00 94.31 84 ILE A CA 1
ATOM 628 C C . ILE A 1 84 ? 0.321 1.032 -5.286 1.00 94.31 84 ILE A C 1
ATOM 630 O O . ILE A 1 84 ? 1.133 0.323 -4.679 1.00 94.31 84 ILE A O 1
ATOM 634 N N . ILE A 1 85 ? 0.085 0.889 -6.586 1.00 91.56 85 ILE A N 1
ATOM 635 C CA . ILE A 1 85 ? 0.814 -0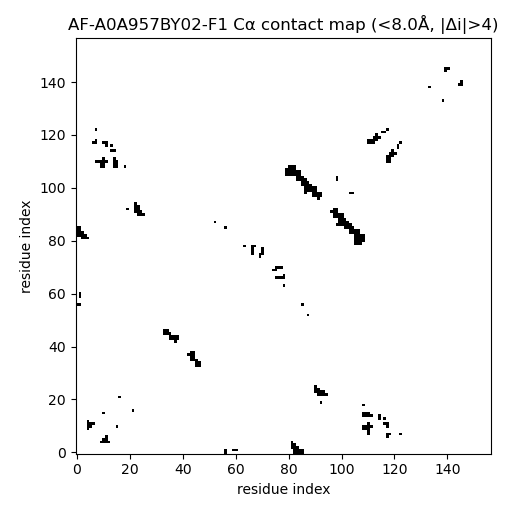.020 -7.465 1.00 91.56 85 ILE A CA 1
ATOM 636 C C . ILE A 1 85 ? 1.993 0.758 -8.042 1.00 91.56 85 ILE A C 1
ATOM 638 O O . ILE A 1 85 ? 1.826 1.837 -8.604 1.00 91.56 85 ILE A O 1
ATOM 642 N N . LEU A 1 86 ? 3.201 0.221 -7.869 1.00 91.50 86 LEU A N 1
ATOM 643 C CA . LEU A 1 86 ? 4.443 0.806 -8.372 1.00 91.50 86 LEU A CA 1
ATOM 644 C C . LEU A 1 86 ? 4.971 -0.102 -9.477 1.00 91.50 86 LEU A C 1
ATOM 646 O O . LEU A 1 86 ? 5.463 -1.192 -9.195 1.00 91.50 86 LEU A O 1
ATOM 650 N N . ALA A 1 87 ? 4.846 0.340 -10.724 1.00 87.88 87 ALA A N 1
ATOM 651 C CA . ALA A 1 87 ? 5.246 -0.452 -11.875 1.00 87.88 87 ALA A CA 1
ATOM 652 C C . ALA A 1 87 ? 6.753 -0.307 -12.136 1.00 87.88 87 ALA A C 1
ATOM 654 O O . ALA A 1 87 ? 7.262 0.810 -12.301 1.00 87.88 87 ALA A O 1
ATOM 655 N N . ASN A 1 88 ? 7.463 -1.436 -12.192 1.00 82.81 88 ASN A N 1
ATOM 656 C CA . ASN A 1 88 ? 8.855 -1.512 -12.661 1.00 82.81 88 ASN A CA 1
ATOM 657 C C . ASN A 1 88 ? 8.941 -2.054 -14.101 1.00 82.81 88 ASN A C 1
ATOM 659 O O . ASN A 1 88 ? 9.925 -1.816 -14.791 1.00 82.81 88 ASN A O 1
ATOM 663 N N . ASN A 1 89 ? 7.878 -2.708 -14.580 1.00 80.62 89 ASN A N 1
ATOM 664 C CA . ASN A 1 89 ? 7.667 -3.135 -15.965 1.00 80.62 89 ASN A CA 1
ATOM 665 C C . ASN A 1 89 ? 6.262 -2.718 -16.422 1.00 80.62 89 ASN A C 1
ATOM 667 O O . ASN A 1 89 ? 5.491 -2.192 -15.621 1.00 80.62 89 ASN A O 1
ATOM 671 N N . VAL A 1 90 ? 5.928 -2.961 -17.695 1.00 84.00 90 VAL A N 1
ATOM 672 C CA . VAL A 1 90 ? 4.533 -2.861 -18.147 1.00 84.00 90 VAL A CA 1
ATOM 673 C C . VAL A 1 90 ? 3.708 -3.891 -17.382 1.00 84.00 90 VAL A C 1
ATOM 675 O O . VAL A 1 90 ? 4.092 -5.058 -17.335 1.00 84.00 90 VAL A O 1
ATOM 678 N N . LEU A 1 91 ? 2.609 -3.454 -16.777 1.00 81.56 91 LEU A N 1
ATOM 679 C CA . LEU A 1 91 ? 1.793 -4.288 -15.904 1.00 81.56 91 LEU A CA 1
ATOM 680 C C . LEU A 1 91 ? 0.315 -3.993 -16.159 1.00 81.56 91 LEU A C 1
ATOM 682 O O . LEU A 1 91 ? -0.102 -2.839 -16.141 1.00 81.56 91 LEU A O 1
ATOM 686 N N . GLU A 1 92 ? -0.458 -5.030 -16.467 1.00 81.38 92 GLU A N 1
ATOM 687 C CA . GLU A 1 92 ? -1.908 -4.930 -16.640 1.00 81.38 92 GLU A CA 1
ATOM 688 C C . GLU A 1 92 ? -2.571 -5.041 -15.267 1.00 81.38 92 GLU A C 1
ATOM 690 O O . GLU A 1 92 ? -2.415 -6.067 -14.613 1.00 81.38 92 GLU A O 1
ATOM 695 N N . ILE A 1 93 ? -3.238 -3.977 -14.806 1.00 76.50 93 ILE A N 1
ATOM 696 C CA . ILE A 1 93 ? -3.897 -3.940 -13.480 1.00 76.50 93 ILE A CA 1
ATOM 697 C C . ILE A 1 93 ? -5.403 -4.182 -13.536 1.00 76.50 93 ILE A C 1
ATOM 699 O O . ILE A 1 93 ? -6.032 -4.404 -12.506 1.00 76.50 93 ILE A O 1
ATOM 703 N N . ALA A 1 94 ? -5.977 -4.075 -14.727 1.00 74.75 94 ALA A N 1
ATOM 704 C CA . ALA A 1 94 ? -7.361 -4.367 -15.051 1.00 74.75 94 ALA A CA 1
ATOM 705 C C . ALA A 1 94 ? -7.423 -4.669 -16.550 1.00 74.75 94 ALA A C 1
ATOM 707 O O . ALA A 1 94 ? -6.530 -4.253 -17.288 1.00 74.75 94 ALA A O 1
ATOM 708 N N . GLU A 1 95 ? -8.473 -5.352 -17.002 1.00 79.00 95 GLU A N 1
ATOM 709 C CA . GLU A 1 95 ? -8.624 -5.759 -18.404 1.00 79.00 95 GLU A CA 1
ATOM 710 C C . GLU A 1 95 ? -8.410 -4.577 -19.371 1.00 79.00 95 GLU A C 1
ATOM 712 O O . GLU A 1 95 ? -9.169 -3.604 -19.384 1.00 79.00 95 GLU A O 1
ATOM 717 N N . GLY A 1 96 ? -7.340 -4.652 -20.168 1.00 79.81 96 GLY A N 1
ATOM 718 C CA . GLY A 1 96 ? -6.952 -3.632 -21.146 1.00 79.81 96 GLY A CA 1
ATOM 719 C C . GLY A 1 96 ? -6.326 -2.354 -20.569 1.00 79.81 96 GLY A C 1
ATOM 720 O O . GLY A 1 96 ? -6.010 -1.440 -21.337 1.00 79.81 96 GLY A O 1
ATOM 721 N N . HIS A 1 97 ? -6.123 -2.263 -19.251 1.00 83.31 97 HIS A N 1
ATOM 722 C CA . HIS A 1 97 ? -5.497 -1.119 -18.583 1.00 83.31 97 HIS A CA 1
ATOM 723 C C . HIS A 1 97 ? -4.069 -1.448 -18.140 1.00 83.31 97 HIS A C 1
ATOM 725 O O . HIS A 1 97 ? -3.836 -2.188 -17.181 1.00 83.31 97 HIS A O 1
ATOM 731 N N . HIS A 1 98 ? -3.101 -0.866 -18.849 1.00 86.31 98 HIS A N 1
ATOM 732 C CA . HIS A 1 98 ? -1.677 -1.103 -18.634 1.00 86.31 98 HIS A CA 1
ATOM 733 C C . HIS A 1 98 ? -0.994 0.094 -17.965 1.00 86.31 98 HIS A C 1
ATOM 735 O O . HIS A 1 98 ? -0.957 1.194 -18.524 1.00 86.31 98 HIS A O 1
ATOM 741 N N . LEU A 1 99 ? -0.342 -0.143 -16.825 1.00 87.56 99 LEU A N 1
ATOM 742 C CA . LEU A 1 99 ? 0.661 0.770 -16.289 1.00 87.56 99 LEU A CA 1
ATOM 743 C C . LEU A 1 99 ? 1.976 0.619 -17.043 1.00 87.56 99 LEU A C 1
ATOM 745 O O . LEU A 1 99 ? 2.461 -0.485 -17.284 1.00 87.56 99 LEU A O 1
ATOM 749 N N . LEU A 1 100 ? 2.594 1.755 -17.355 1.00 89.62 100 LEU A N 1
ATOM 750 C CA . LEU A 1 100 ? 3.927 1.815 -17.945 1.00 89.62 100 LEU A CA 1
ATOM 751 C C . LEU A 1 100 ? 5.023 1.673 -16.871 1.00 89.62 100 LEU A C 1
ATOM 753 O O . LEU A 1 100 ? 4.790 1.992 -15.702 1.00 89.62 100 LEU A O 1
ATOM 757 N N . PRO A 1 101 ? 6.253 1.276 -17.239 1.00 87.00 101 PRO A N 1
ATOM 758 C CA . PRO A 1 101 ? 7.377 1.269 -16.311 1.00 87.00 101 PRO A CA 1
ATOM 759 C C . PRO A 1 101 ? 7.578 2.637 -15.647 1.00 87.00 101 PRO A C 1
ATOM 761 O O . PRO A 1 101 ? 7.378 3.680 -16.270 1.00 87.00 101 PRO A O 1
ATOM 764 N N . PHE A 1 102 ? 7.989 2.624 -14.379 1.00 86.25 102 PHE A N 1
ATOM 765 C CA . PHE A 1 102 ? 8.211 3.809 -13.539 1.00 86.25 102 PHE A CA 1
ATOM 766 C C . PHE A 1 102 ? 6.963 4.651 -13.235 1.00 86.25 102 PHE A C 1
ATOM 768 O O . PHE A 1 102 ? 7.075 5.700 -12.599 1.00 86.25 102 PHE A O 1
ATOM 775 N N . SER A 1 103 ? 5.771 4.182 -13.607 1.00 91.44 103 SER A N 1
ATOM 776 C CA . SER A 1 103 ? 4.509 4.809 -13.213 1.00 91.44 103 SER A CA 1
ATOM 777 C C . SER A 1 103 ? 4.011 4.296 -11.859 1.00 91.44 103 SER A C 1
ATOM 779 O O . SER A 1 103 ? 4.516 3.304 -11.314 1.00 91.44 103 SER A O 1
ATOM 781 N N . ALA A 1 104 ? 3.065 5.033 -11.283 1.00 92.19 104 ALA A N 1
ATOM 782 C CA . ALA A 1 104 ? 2.405 4.687 -10.038 1.00 92.19 104 ALA A CA 1
ATOM 783 C C . ALA A 1 104 ? 0.909 4.973 -10.155 1.00 92.19 104 ALA A C 1
ATOM 785 O O . ALA A 1 104 ? 0.533 6.040 -10.643 1.00 92.19 104 ALA A O 1
ATOM 786 N N . GLU A 1 105 ? 0.079 4.054 -9.676 1.00 92.88 105 GLU A N 1
ATOM 787 C CA . GLU A 1 105 ? -1.374 4.202 -9.709 1.00 92.88 105 GLU A CA 1
ATOM 788 C C . GLU A 1 105 ? -1.989 3.837 -8.365 1.00 92.88 105 GLU A C 1
ATOM 790 O O . GLU A 1 105 ? -1.590 2.867 -7.719 1.00 92.88 105 GLU A O 1
ATOM 795 N N . TRP A 1 106 ? -2.944 4.659 -7.939 1.00 93.69 106 TRP A N 1
ATOM 796 C CA . TRP A 1 106 ? -3.731 4.413 -6.744 1.00 93.69 106 TRP A CA 1
ATOM 797 C C . TRP A 1 106 ? -4.951 3.588 -7.104 1.00 93.69 106 TRP A C 1
ATOM 799 O O . TRP A 1 106 ? -5.708 3.960 -7.996 1.00 93.69 106 TRP A O 1
ATOM 809 N N . VAL A 1 107 ? -5.161 2.519 -6.352 1.00 91.56 107 VAL A N 1
ATOM 810 C CA . VAL A 1 107 ? -6.346 1.678 -6.449 1.00 91.56 107 VAL A CA 1
ATOM 811 C C . VAL A 1 107 ? -7.000 1.561 -5.080 1.00 91.56 107 VAL A C 1
ATOM 813 O O . VAL A 1 107 ? -6.360 1.694 -4.029 1.00 91.56 107 VAL A O 1
ATOM 816 N N . GLN A 1 108 ? -8.306 1.341 -5.108 1.00 92.88 108 GLN A N 1
ATOM 817 C CA . GLN A 1 108 ? -9.120 1.135 -3.927 1.00 92.88 108 GLN A CA 1
ATOM 818 C C . GLN A 1 108 ? -9.563 -0.323 -3.920 1.00 92.88 108 GLN A C 1
ATOM 820 O O . GLN A 1 108 ? -10.351 -0.735 -4.763 1.00 92.88 108 GLN A O 1
ATOM 825 N N . ILE A 1 109 ? -9.020 -1.097 -2.983 1.00 91.38 109 ILE A N 1
ATOM 826 C CA . ILE A 1 109 ? -9.348 -2.511 -2.823 1.00 91.38 109 ILE A CA 1
ATOM 827 C C . ILE A 1 109 ? -10.373 -2.659 -1.708 1.00 91.38 109 ILE A C 1
ATOM 829 O O . ILE A 1 109 ? -10.142 -2.206 -0.585 1.00 91.38 109 ILE A O 1
ATOM 833 N N . GLU A 1 110 ? -11.497 -3.299 -1.994 1.00 92.75 110 GLU A N 1
ATOM 834 C CA . GLU A 1 110 ? -12.576 -3.453 -1.026 1.00 92.75 110 GLU A CA 1
ATOM 835 C C . GLU A 1 110 ? -12.403 -4.702 -0.154 1.00 92.75 110 GLU A C 1
ATOM 837 O O . GLU A 1 110 ? -11.707 -5.664 -0.486 1.00 92.75 110 GLU A O 1
ATOM 842 N N . ARG A 1 111 ? -13.040 -4.684 1.018 1.00 93.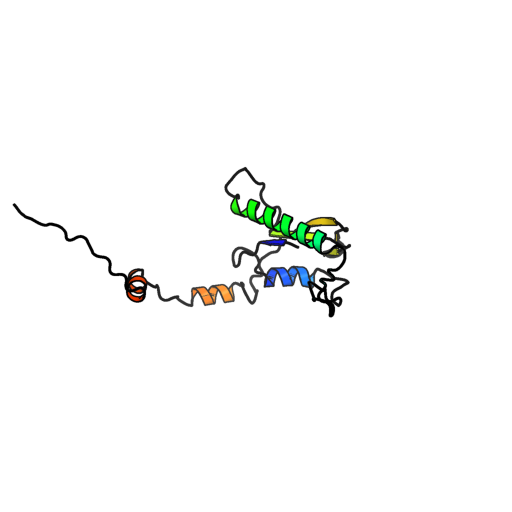44 111 ARG A N 1
ATOM 843 C CA . ARG A 1 111 ? -13.131 -5.876 1.863 1.00 93.44 111 ARG A CA 1
ATOM 844 C C . ARG A 1 111 ? -14.143 -6.840 1.255 1.00 93.44 111 ARG A C 1
ATOM 846 O O . ARG A 1 111 ? -15.301 -6.467 1.097 1.00 93.44 111 ARG A O 1
ATOM 853 N N . ASP A 1 112 ? -13.758 -8.097 1.064 1.00 92.50 112 ASP A N 1
ATOM 854 C CA . ASP A 1 112 ? -14.713 -9.159 0.745 1.00 92.50 112 ASP A CA 1
ATOM 855 C C . ASP A 1 112 ? -15.488 -9.593 2.013 1.00 92.50 112 ASP A C 1
ATOM 857 O O . ASP A 1 112 ? -14.874 -10.088 2.969 1.00 92.50 112 ASP A O 1
ATOM 861 N N . PRO A 1 113 ? -16.828 -9.434 2.061 1.00 93.38 113 PRO A N 1
ATOM 862 C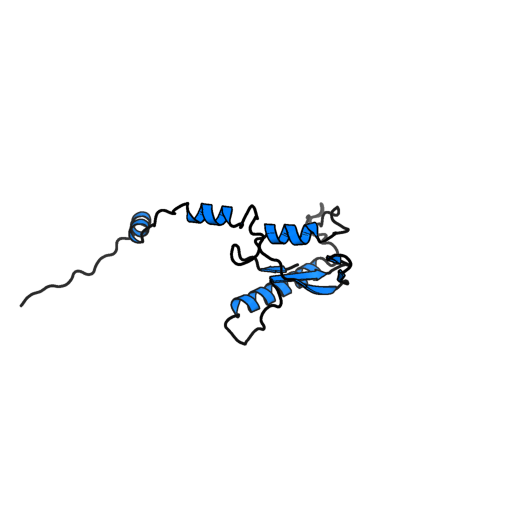 CA . PRO A 1 113 ? -17.663 -9.914 3.166 1.00 93.38 113 PRO A CA 1
ATOM 863 C C . PRO A 1 113 ? -17.583 -11.429 3.397 1.00 93.38 113 PRO A C 1
ATOM 865 O O . PRO A 1 113 ? -17.814 -11.885 4.517 1.00 93.38 113 PRO A O 1
ATOM 868 N N . HIS A 1 114 ? -17.233 -12.203 2.369 1.00 94.31 114 HIS A N 1
ATOM 869 C CA . HIS A 1 114 ? -17.123 -13.662 2.412 1.00 94.31 114 HIS A CA 1
ATOM 870 C C . HIS A 1 114 ? -15.686 -14.143 2.639 1.00 94.31 114 HIS A C 1
ATOM 872 O O . HIS A 1 114 ? -15.425 -15.347 2.607 1.00 94.31 114 HIS A O 1
ATOM 878 N N . CYS A 1 115 ? -14.754 -13.227 2.917 1.00 92.19 115 CYS A N 1
ATOM 879 C CA . CYS A 1 115 ? -13.363 -13.575 3.136 1.00 92.19 115 CYS A CA 1
ATOM 880 C C . CYS A 1 115 ? -13.220 -14.564 4.301 1.00 92.19 115 CYS A C 1
ATOM 882 O O . CYS A 1 115 ? -13.646 -14.295 5.424 1.00 92.19 115 CYS A O 1
ATOM 884 N N . LEU A 1 116 ? -12.504 -15.664 4.068 1.00 91.19 116 LEU A N 1
ATOM 885 C CA . LEU A 1 116 ? -12.218 -16.683 5.086 1.00 91.19 116 LEU A CA 1
ATOM 886 C C . LEU A 1 116 ? -11.351 -16.171 6.255 1.00 91.19 116 LEU A C 1
ATOM 888 O O . LEU A 1 116 ? -11.144 -16.896 7.224 1.00 91.19 116 LEU A O 1
ATOM 892 N N . VAL A 1 117 ? -10.823 -14.943 6.168 1.00 91.25 117 VAL A N 1
ATOM 893 C CA . VAL A 1 117 ? -9.945 -14.332 7.180 1.00 91.25 117 VAL A CA 1
ATOM 894 C C . VAL A 1 117 ? -10.623 -13.181 7.925 1.00 91.25 117 VAL A C 1
ATOM 896 O O . VAL A 1 117 ? -10.555 -13.131 9.150 1.00 91.25 117 VAL A O 1
ATOM 899 N N . CYS A 1 118 ? -11.243 -12.233 7.216 1.00 91.81 118 CYS A N 1
ATOM 900 C CA . CYS A 1 118 ? -11.860 -11.047 7.829 1.00 91.81 118 CYS A CA 1
ATOM 901 C C . CYS A 1 118 ? -13.346 -10.860 7.495 1.00 91.81 118 CYS A C 1
ATOM 903 O O . CYS A 1 118 ? -13.908 -9.809 7.818 1.00 91.81 118 CYS A O 1
ATOM 905 N N . GLY A 1 119 ? -13.962 -11.852 6.848 1.00 92.38 119 GLY A N 1
ATOM 906 C CA . GLY A 1 119 ? -15.363 -11.827 6.453 1.00 92.38 119 GLY A CA 1
ATOM 907 C C . GLY A 1 119 ? -16.316 -11.802 7.644 1.00 92.38 119 GLY A C 1
ATOM 908 O O . GLY A 1 119 ? -15.934 -12.024 8.799 1.00 92.38 119 GLY A O 1
ATOM 909 N N . ASP A 1 120 ? -17.584 -11.527 7.358 1.00 92.00 120 ASP A N 1
ATOM 910 C CA . ASP A 1 120 ? -18.586 -11.256 8.388 1.00 92.00 120 ASP A CA 1
ATOM 911 C C . ASP A 1 120 ? -18.845 -12.469 9.289 1.00 92.00 120 ASP A C 1
ATOM 913 O O . ASP A 1 120 ? -19.028 -12.292 10.492 1.00 92.00 120 ASP A O 1
ATOM 917 N N . ALA A 1 121 ? -18.772 -13.690 8.747 1.00 88.19 121 ALA A N 1
ATOM 918 C CA . ALA A 1 121 ? -18.890 -14.924 9.528 1.00 88.19 121 ALA A CA 1
ATOM 919 C C . ALA A 1 121 ? -17.765 -15.050 10.572 1.00 88.19 121 ALA A C 1
ATOM 921 O O . ALA A 1 121 ? -18.035 -15.214 11.758 1.00 88.19 121 ALA A O 1
ATOM 922 N N . VAL A 1 122 ? -16.509 -14.853 10.158 1.00 86.69 122 VAL A N 1
ATOM 923 C CA . VAL A 1 122 ? -15.338 -14.919 11.052 1.00 86.69 122 VAL A CA 1
ATOM 924 C C . VAL A 1 122 ? -15.400 -13.832 12.127 1.00 86.69 122 VAL A C 1
ATOM 926 O O . VAL A 1 122 ? -15.058 -14.058 13.289 1.00 86.69 122 VAL A O 1
ATOM 929 N N . ARG A 1 123 ? -15.851 -12.630 11.752 1.00 83.81 123 ARG A N 1
ATOM 930 C CA . ARG A 1 123 ? -16.038 -11.527 12.697 1.00 83.81 123 ARG A CA 1
ATOM 931 C C . ARG A 1 123 ? -17.150 -11.827 13.704 1.00 83.81 123 ARG A C 1
ATOM 933 O O . ARG A 1 123 ? -16.991 -11.499 14.877 1.00 83.81 123 ARG A O 1
ATOM 940 N N . ALA A 1 124 ? -18.260 -12.410 13.254 1.00 83.81 124 ALA A N 1
ATOM 941 C CA . ALA A 1 124 ? -19.377 -12.779 14.115 1.00 83.81 124 ALA A CA 1
ATOM 942 C C . ALA A 1 124 ? -18.967 -13.851 15.130 1.00 83.81 124 ALA A C 1
ATOM 944 O O . ALA A 1 124 ? -19.253 -13.680 16.313 1.00 83.81 124 ALA A O 1
ATOM 945 N N . ASP A 1 125 ? -18.228 -14.874 14.700 1.00 82.75 125 ASP A N 1
ATOM 946 C CA . ASP A 1 125 ? -17.725 -15.929 15.584 1.00 82.75 125 ASP A CA 1
ATOM 947 C C . ASP A 1 125 ? -16.802 -15.357 16.671 1.00 82.75 125 ASP A C 1
ATOM 949 O O . ASP A 1 125 ? -17.010 -15.616 17.853 1.00 82.75 125 ASP A O 1
ATOM 953 N N . ARG A 1 126 ? -15.860 -14.469 16.314 1.00 78.44 126 ARG A N 1
ATOM 954 C CA . ARG A 1 126 ? -14.977 -13.805 17.297 1.00 78.44 126 ARG A CA 1
ATOM 955 C C . ARG A 1 126 ? -15.700 -12.891 18.283 1.00 78.44 126 ARG A C 1
ATOM 957 O O . ARG A 1 126 ? -15.215 -12.691 19.388 1.00 78.44 126 ARG A O 1
ATOM 964 N N . LEU A 1 127 ? -16.809 -12.273 17.878 1.00 74.88 127 LEU A N 1
ATOM 965 C CA . LEU A 1 127 ? -17.625 -11.447 18.777 1.00 74.88 127 LEU A CA 1
ATOM 966 C C . LEU A 1 127 ? -18.513 -12.306 19.691 1.00 74.88 127 LEU A C 1
ATOM 968 O O . LEU A 1 127 ? -18.897 -11.851 20.767 1.00 74.88 127 LEU A O 1
ATOM 972 N N . GLN A 1 128 ? -18.859 -13.523 19.261 1.00 68.56 128 GLN A N 1
ATOM 973 C CA . GLN A 1 128 ? -19.627 -14.494 20.046 1.00 68.56 128 GLN A CA 1
ATOM 974 C C . GLN A 1 128 ? -18.752 -15.304 21.004 1.00 68.56 128 GLN A C 1
ATOM 976 O O . GLN A 1 128 ? -19.224 -15.671 22.083 1.00 68.56 128 GLN A O 1
ATOM 981 N N . GLU A 1 129 ? -17.481 -15.525 20.660 1.00 62.09 129 GLU A N 1
ATOM 982 C CA . GLU A 1 129 ? -16.429 -15.876 21.608 1.00 62.09 129 GLU A CA 1
ATOM 983 C C . GLU A 1 129 ? -16.261 -14.712 22.589 1.00 62.09 129 GLU A C 1
ATOM 985 O O . GLU A 1 129 ? -15.387 -13.859 22.450 1.00 62.09 129 GLU A 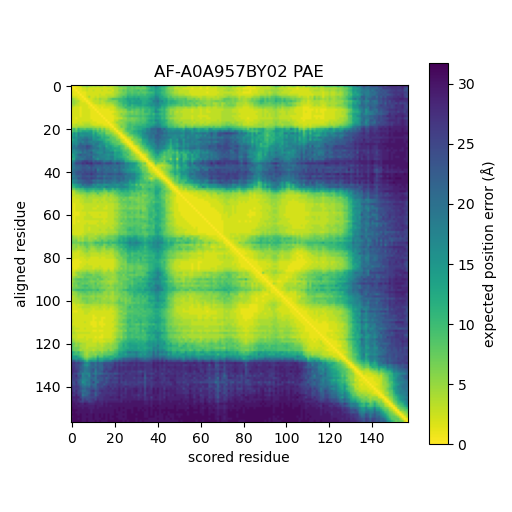O 1
ATOM 990 N N . LYS A 1 130 ? -17.143 -14.650 23.594 1.00 52.00 130 LYS A N 1
ATOM 991 C CA . LYS A 1 130 ? -16.943 -13.836 24.788 1.00 52.00 130 LYS A CA 1
ATOM 992 C C . LYS A 1 130 ? -15.535 -14.128 25.289 1.00 52.00 130 LYS A C 1
ATOM 994 O O . LYS A 1 130 ? -15.308 -15.169 25.906 1.00 52.00 130 LYS A O 1
ATOM 999 N N . GLN A 1 131 ? -14.603 -13.205 25.065 1.00 56.62 131 GLN A N 1
ATOM 1000 C CA . GLN A 1 131 ? -13.475 -13.124 25.972 1.00 56.62 131 GLN A CA 1
ATOM 1001 C C . GLN A 1 131 ? -14.092 -12.980 27.365 1.00 56.62 131 GLN A C 1
ATOM 1003 O O . GLN A 1 131 ? -15.011 -12.164 27.518 1.00 56.62 131 GLN A O 1
ATOM 1008 N N . PRO A 1 132 ? -13.702 -13.810 28.349 1.00 58.78 132 PRO A N 1
ATOM 1009 C CA . PRO A 1 132 ? -14.098 -13.534 29.719 1.00 58.78 132 PRO A CA 1
ATOM 1010 C C . PRO A 1 132 ? -13.716 -12.077 29.972 1.00 58.78 132 PRO A C 1
ATOM 1012 O O . PRO A 1 132 ? -12.600 -11.682 29.632 1.00 58.78 132 PRO A O 1
ATOM 1015 N N . GLU A 1 133 ? -14.668 -11.262 30.427 1.00 63.09 133 GLU A N 1
ATOM 1016 C CA . GLU A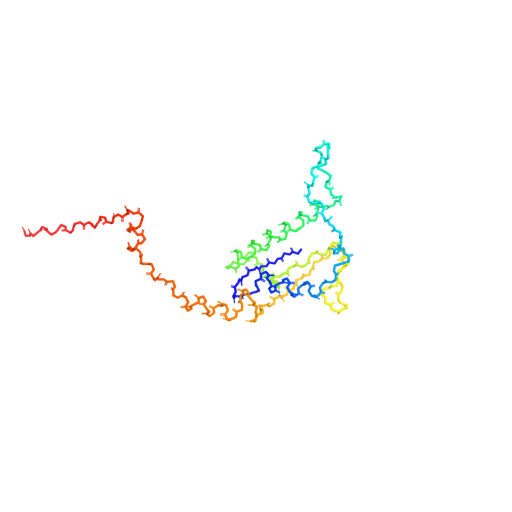 1 133 ? -14.387 -9.884 30.818 1.00 63.09 133 GLU A CA 1
ATOM 1017 C C . GLU A 1 133 ? -13.337 -9.959 31.929 1.00 63.09 133 GLU A C 1
ATOM 1019 O O . GLU A 1 133 ? -13.668 -10.197 33.085 1.00 63.09 133 GLU A O 1
ATOM 1024 N N . LEU A 1 134 ? -12.059 -9.874 31.552 1.00 70.19 134 LEU A N 1
ATOM 1025 C CA . LEU A 1 134 ? -10.938 -9.818 32.474 1.00 70.19 134 LEU A CA 1
ATOM 1026 C C . LEU A 1 134 ? -11.075 -8.488 33.195 1.00 70.19 134 LEU A C 1
ATOM 1028 O O . LEU A 1 134 ? -10.896 -7.425 32.592 1.00 70.19 134 LEU A O 1
ATOM 1032 N N . SER A 1 135 ? -11.470 -8.548 34.462 1.00 80.50 135 SER A N 1
ATOM 1033 C CA . SER A 1 135 ? -11.554 -7.348 35.272 1.00 80.50 135 SER A CA 1
ATOM 1034 C C . SER A 1 135 ? -10.144 -6.836 35.566 1.00 80.50 135 SER A C 1
ATOM 1036 O O . SER A 1 135 ? -9.159 -7.581 35.540 1.00 80.50 135 SER A O 1
ATOM 1038 N N . LEU A 1 136 ? -10.034 -5.537 35.844 1.00 73.19 136 LEU A N 1
ATOM 1039 C CA . LEU A 1 136 ? -8.767 -4.951 36.280 1.00 73.19 136 LEU A CA 1
ATOM 1040 C C . LEU A 1 136 ? -8.260 -5.649 37.557 1.00 73.19 136 LEU A C 1
ATOM 1042 O O . LEU A 1 136 ? -7.057 -5.844 37.705 1.00 73.19 136 LEU A O 1
ATOM 1046 N N . ASP A 1 137 ? -9.183 -6.087 38.418 1.00 79.50 137 ASP A N 1
ATOM 1047 C CA . ASP A 1 137 ? -8.895 -6.848 39.633 1.00 79.50 137 ASP A CA 1
ATOM 1048 C C . ASP A 1 137 ? -8.279 -8.226 39.329 1.00 79.50 137 ASP A C 1
ATOM 1050 O O . ASP A 1 137 ? -7.316 -8.621 39.988 1.00 79.50 137 ASP A O 1
ATOM 1054 N N . ASP A 1 138 ? -8.754 -8.929 38.293 1.00 80.75 138 ASP A N 1
ATOM 1055 C CA . ASP A 1 138 ? -8.185 -10.219 37.869 1.00 80.75 138 ASP A CA 1
ATOM 1056 C C . ASP A 1 138 ? -6.737 -10.060 37.375 1.00 80.75 138 ASP A C 1
ATOM 1058 O O . ASP A 1 138 ? -5.855 -10.842 37.738 1.00 80.75 138 ASP A O 1
ATOM 1062 N N . LEU A 1 139 ? -6.467 -9.002 36.603 1.00 80.31 139 LEU A N 1
ATOM 1063 C CA . LEU A 1 139 ? -5.124 -8.687 36.100 1.00 80.31 139 LEU A CA 1
ATOM 1064 C C . LEU A 1 139 ? -4.169 -8.270 37.221 1.00 80.31 139 LEU A C 1
ATOM 1066 O O . LEU A 1 139 ? -2.990 -8.624 37.210 1.00 80.31 139 LEU A O 1
ATOM 1070 N N . MET A 1 140 ? -4.668 -7.518 38.199 1.00 83.12 140 MET A N 1
ATOM 1071 C CA . MET A 1 140 ? -3.890 -7.131 39.371 1.00 83.12 140 MET A CA 1
ATOM 1072 C C . MET A 1 140 ? -3.536 -8.335 40.242 1.00 83.12 140 MET A C 1
ATOM 1074 O O . MET A 1 140 ? -2.407 -8.423 40.733 1.00 83.12 140 MET A O 1
ATOM 1078 N N . HIS A 1 141 ? -4.467 -9.281 40.396 1.00 79.50 141 HIS A N 1
ATOM 1079 C CA . HIS A 1 141 ? -4.224 -10.510 41.138 1.00 79.50 141 HIS A CA 1
ATOM 1080 C C . HIS A 1 141 ? -3.176 -11.395 40.447 1.00 79.50 141 HIS A C 1
ATOM 1082 O O . HIS A 1 141 ? -2.259 -11.886 41.105 1.00 79.50 141 HIS A O 1
ATOM 1088 N N . GLU A 1 142 ? -3.250 -11.535 39.121 1.00 80.31 142 GLU A N 1
ATOM 1089 C CA . GLU A 1 142 ? -2.278 -12.300 38.330 1.00 80.31 142 GLU A CA 1
ATOM 1090 C C . GLU A 1 142 ? -0.881 -11.647 38.316 1.00 80.31 142 GLU A C 1
ATOM 1092 O O . GLU A 1 142 ? 0.136 -12.339 38.379 1.00 80.31 142 GLU A O 1
ATOM 1097 N N . ALA A 1 143 ? -0.814 -10.311 38.313 1.00 80.38 143 ALA A N 1
ATOM 1098 C CA . ALA A 1 143 ? 0.437 -9.553 38.370 1.00 80.38 143 ALA A CA 1
ATOM 1099 C C . ALA A 1 143 ? 1.025 -9.409 39.790 1.00 80.38 143 ALA A C 1
ATOM 1101 O O . ALA A 1 143 ? 2.116 -8.855 39.944 1.00 80.38 143 ALA A O 1
ATOM 1102 N N . GLY A 1 144 ? 0.324 -9.880 40.829 1.00 74.25 144 GLY A N 1
ATOM 1103 C CA . GLY A 1 144 ? 0.751 -9.751 42.226 1.00 74.25 144 GLY A CA 1
ATOM 1104 C C . GLY A 1 144 ? 0.765 -8.307 42.745 1.00 74.25 144 GLY A C 1
ATOM 1105 O O . GLY A 1 144 ? 1.538 -7.989 43.648 1.00 74.25 144 GLY A O 1
ATOM 1106 N N . ILE A 1 145 ? -0.058 -7.426 42.170 1.00 80.81 145 ILE A N 1
ATOM 1107 C CA . ILE A 1 145 ? -0.140 -6.006 42.526 1.00 80.81 145 ILE A CA 1
ATOM 1108 C C . ILE A 1 145 ? -1.323 -5.809 43.481 1.00 80.81 145 ILE A C 1
ATOM 1110 O O . ILE A 1 145 ? -2.477 -5.936 43.081 1.00 80.81 145 ILE A O 1
ATOM 1114 N N . SER A 1 146 ? -1.056 -5.461 44.740 1.00 74.00 146 SER A N 1
ATOM 1115 C CA . SER A 1 146 ? -2.085 -5.027 45.693 1.00 74.00 146 SER A CA 1
ATOM 1116 C C . SER A 1 146 ? -2.200 -3.502 45.701 1.00 74.00 146 SER A C 1
ATOM 1118 O O . SER A 1 146 ? -1.203 -2.815 45.920 1.00 74.00 146 SER A O 1
ATOM 1120 N N . LEU A 1 147 ? -3.407 -2.964 45.497 1.00 65.69 147 LEU A N 1
ATOM 1121 C CA . LEU A 1 147 ? -3.695 -1.555 45.778 1.00 65.69 147 LEU A CA 1
ATOM 1122 C C . LEU A 1 147 ? -3.776 -1.365 47.297 1.00 65.69 147 LEU A C 1
ATOM 1124 O O . LEU A 1 147 ? -4.684 -1.886 47.941 1.00 65.69 147 LEU A O 1
ATOM 1128 N N . GLU A 1 148 ? -2.841 -0.611 47.867 1.00 60.94 148 GLU A N 1
ATOM 1129 C CA . GLU A 1 148 ? -3.002 -0.064 49.213 1.00 60.94 148 GLU A CA 1
ATOM 1130 C C . GLU A 1 148 ? -4.012 1.087 49.125 1.00 60.94 148 GLU A C 1
ATOM 1132 O O . GLU A 1 148 ? -3.707 2.174 48.632 1.00 60.94 148 GLU A O 1
ATOM 1137 N N . THR A 1 149 ? -5.253 0.834 49.541 1.00 60.56 149 THR A N 1
ATOM 1138 C CA . THR A 1 149 ? -6.228 1.902 49.779 1.00 60.56 149 THR A CA 1
ATOM 1139 C C . THR A 1 149 ? -5.714 2.781 50.919 1.00 60.56 149 THR A C 1
ATOM 1141 O O . THR A 1 149 ? -5.425 2.237 51.987 1.00 60.56 149 THR A O 1
ATOM 1144 N N . PRO A 1 150 ? -5.597 4.109 50.734 1.00 46.78 150 PRO A N 1
ATOM 1145 C CA . PRO A 1 150 ? -5.262 5.001 51.833 1.00 46.78 150 PRO A CA 1
ATOM 1146 C C . PRO A 1 150 ? -6.357 4.882 52.895 1.00 46.78 150 PRO A C 1
ATOM 1148 O O . PRO A 1 150 ? -7.532 5.097 52.599 1.00 46.78 150 PRO A O 1
ATOM 1151 N N . GLU A 1 151 ? -5.968 4.481 54.104 1.00 49.03 151 GLU A N 1
ATOM 1152 C CA . GLU A 1 151 ? -6.850 4.444 55.265 1.00 49.03 151 GLU A CA 1
ATOM 1153 C C . GLU A 1 151 ? -7.448 5.842 55.460 1.00 49.03 151 GLU A C 1
ATOM 1155 O O . GLU A 1 151 ? -6.729 6.832 55.611 1.00 49.03 151 GLU A O 1
ATOM 1160 N N . GLU A 1 152 ? -8.777 5.929 55.404 1.00 50.00 152 GLU A N 1
ATOM 1161 C CA . GLU A 1 152 ? -9.507 7.110 55.840 1.00 50.00 152 GLU A CA 1
ATOM 1162 C C . GLU A 1 152 ? -9.176 7.320 57.322 1.00 50.00 152 GLU A C 1
ATOM 1164 O O . GLU A 1 152 ? -9.609 6.553 58.183 1.00 50.00 152 GLU A O 1
ATOM 1169 N N . GLU A 1 153 ? -8.378 8.348 57.625 1.00 46.66 153 GLU A N 1
ATOM 1170 C CA . GLU A 1 153 ? -8.223 8.881 58.977 1.00 46.66 153 GLU A CA 1
ATOM 1171 C C . GLU A 1 153 ? -9.569 9.478 59.432 1.00 46.66 153 GLU A C 1
ATOM 1173 O O . GLU A 1 153 ? -9.765 10.691 59.499 1.00 46.66 153 GLU A O 1
ATOM 1178 N N . GLU A 1 154 ? -10.522 8.611 59.775 1.00 49.56 154 GLU A N 1
ATOM 1179 C CA . GLU A 1 154 ? -11.563 8.922 60.744 1.00 49.56 154 GLU A CA 1
ATOM 1180 C C . GLU A 1 154 ? -10.900 9.027 62.124 1.00 49.56 154 GLU A C 1
ATOM 1182 O O . GLU A 1 154 ? -10.827 8.067 62.892 1.00 49.56 154 GLU A O 1
ATOM 1187 N N . GLN A 1 155 ? -10.424 10.224 62.470 1.00 43.88 155 GLN A N 1
ATOM 1188 C CA . GLN A 1 155 ? -10.328 10.624 63.871 1.00 43.88 155 GLN A CA 1
ATOM 1189 C C . GLN A 1 155 ? -11.344 11.720 64.176 1.00 43.88 155 GLN A C 1
ATOM 1191 O O . GLN A 1 155 ? -11.224 12.891 63.828 1.00 43.88 155 GLN A O 1
ATOM 1196 N N . SER A 1 156 ? -12.384 11.237 64.841 1.00 42.22 156 SER A N 1
ATOM 1197 C CA . SER A 1 156 ? -13.432 11.924 65.566 1.00 42.22 156 SER A CA 1
ATOM 1198 C C . SER A 1 156 ? -12.930 12.978 66.563 1.00 42.22 156 SER A C 1
ATOM 1200 O O . SER A 1 156 ? -12.051 12.668 67.362 1.00 42.22 156 SER A O 1
ATOM 1202 N N . SER A 1 157 ? -13.667 14.099 66.608 1.00 38.44 157 SER A N 1
ATOM 1203 C CA . SER A 1 157 ? -13.996 14.953 67.779 1.00 38.44 157 SER A CA 1
ATOM 1204 C C . SER A 1 157 ? -12.878 15.676 68.534 1.00 38.44 157 SER A C 1
ATOM 1206 O O . SER A 1 157 ? -12.080 15.018 69.230 1.00 38.44 157 SER A O 1
#